Protein AF-A0A5A5RMC3-F1 (afdb_monomer_lite)

Radius of gyration: 16.68 Å; chains: 1; bounding box: 38×26×49 Å

Structure (mmCIF, N/CA/C/O backbone):
data_AF-A0A5A5RMC3-F1
#
_entry.id   AF-A0A5A5RMC3-F1
#
loop_
_atom_site.group_PDB
_atom_site.id
_atom_site.type_symbol
_atom_site.label_atom_id
_atom_site.label_alt_id
_atom_site.label_comp_id
_atom_site.label_asym_id
_atom_site.label_entity_id
_atom_site.label_seq_id
_atom_site.pdbx_PDB_ins_code
_atom_site.Cartn_x
_atom_site.Cartn_y
_atom_site.Cartn_z
_atom_site.occupancy
_atom_site.B_iso_or_equiv
_atom_site.auth_seq_id
_atom_site.auth_comp_id
_atom_site.auth_asym_id
_atom_site.auth_atom_id
_atom_site.pdbx_PDB_model_num
ATOM 1 N N . MET A 1 1 ? 16.436 -11.114 -8.596 1.00 40.22 1 MET A N 1
ATOM 2 C CA . MET A 1 1 ? 15.120 -11.765 -8.419 1.00 40.22 1 MET A CA 1
ATOM 3 C C . MET A 1 1 ? 14.739 -11.747 -6.938 1.00 40.22 1 MET A C 1
ATOM 5 O O . MET A 1 1 ? 14.753 -12.780 -6.293 1.00 40.22 1 MET A O 1
ATOM 9 N N . GLU A 1 2 ? 14.454 -10.566 -6.377 1.00 37.56 2 GLU A N 1
ATOM 10 C CA . GLU A 1 2 ? 14.035 -10.421 -4.960 1.00 37.56 2 GLU A CA 1
ATOM 11 C C . GLU A 1 2 ? 12.859 -9.437 -4.780 1.00 37.56 2 GLU A C 1
ATOM 13 O O . GLU A 1 2 ? 12.153 -9.480 -3.780 1.00 37.56 2 GLU A O 1
ATOM 18 N N . LEU A 1 3 ? 12.573 -8.602 -5.792 1.00 38.91 3 LEU A N 1
ATOM 19 C CA . LEU A 1 3 ? 11.444 -7.657 -5.813 1.00 38.91 3 LEU A CA 1
ATOM 20 C C . LEU A 1 3 ? 10.059 -8.330 -5.867 1.00 38.91 3 LEU A C 1
ATOM 22 O O . LEU A 1 3 ? 9.056 -7.674 -5.600 1.00 38.91 3 LEU A O 1
ATOM 26 N N . VAL A 1 4 ? 9.991 -9.615 -6.226 1.00 43.91 4 VAL A N 1
ATOM 27 C CA . VAL A 1 4 ? 8.726 -10.324 -6.498 1.00 43.91 4 VAL A CA 1
ATOM 28 C C . VAL A 1 4 ? 8.301 -11.232 -5.335 1.00 43.91 4 VAL A C 1
ATOM 30 O O . VAL A 1 4 ? 7.128 -11.566 -5.224 1.00 43.91 4 VAL A O 1
ATOM 33 N N . THR A 1 5 ? 9.208 -11.616 -4.432 1.00 43.72 5 THR A N 1
ATOM 34 C CA . THR A 1 5 ? 9.021 -12.844 -3.634 1.00 43.72 5 THR A CA 1
ATOM 35 C C . THR A 1 5 ? 8.795 -12.666 -2.140 1.00 43.72 5 THR A C 1
ATOM 37 O O . THR A 1 5 ? 8.717 -13.675 -1.450 1.00 43.72 5 THR A O 1
ATOM 40 N N . ARG A 1 6 ? 8.689 -11.450 -1.587 1.00 45.91 6 ARG A N 1
ATOM 41 C CA . ARG A 1 6 ? 8.807 -11.333 -0.121 1.00 45.91 6 ARG A CA 1
ATOM 42 C C . ARG A 1 6 ? 7.765 -10.526 0.633 1.00 45.91 6 ARG A C 1
ATOM 44 O O . ARG A 1 6 ? 8.153 -9.938 1.621 1.00 45.91 6 ARG A O 1
ATOM 51 N N . ILE A 1 7 ? 6.498 -10.517 0.201 1.00 45.00 7 ILE A N 1
ATOM 52 C CA . ILE A 1 7 ? 5.268 -10.181 0.985 1.00 45.00 7 ILE A CA 1
ATOM 53 C C . ILE A 1 7 ? 4.258 -9.366 0.161 1.00 45.00 7 ILE A C 1
ATOM 55 O O . ILE A 1 7 ? 3.060 -9.451 0.395 1.00 45.00 7 ILE A O 1
ATOM 59 N N . ALA A 1 8 ? 4.682 -8.619 -0.863 1.00 44.62 8 ALA A N 1
ATOM 60 C CA . ALA A 1 8 ? 3.742 -7.807 -1.651 1.00 44.62 8 ALA A CA 1
ATOM 61 C C . ALA A 1 8 ? 2.859 -8.620 -2.619 1.00 44.62 8 ALA A C 1
ATOM 63 O O . ALA A 1 8 ? 1.870 -8.094 -3.127 1.00 44.62 8 ALA A O 1
ATOM 64 N N . VAL A 1 9 ? 3.238 -9.872 -2.903 1.00 44.06 9 VAL A N 1
ATOM 65 C CA . VAL A 1 9 ? 2.614 -10.720 -3.931 1.00 44.06 9 VAL A CA 1
ATOM 66 C C . VAL A 1 9 ? 1.947 -11.959 -3.342 1.00 44.06 9 VAL A C 1
ATOM 68 O O . VAL A 1 9 ? 1.101 -12.545 -4.012 1.00 44.06 9 VAL A O 1
ATOM 71 N N . GLU A 1 10 ? 2.229 -12.337 -2.096 1.00 47.31 10 GLU A N 1
ATOM 72 C CA . GLU A 1 10 ? 1.453 -13.396 -1.452 1.00 47.31 10 GLU A CA 1
ATOM 73 C C . GLU A 1 10 ? 0.081 -12.846 -1.053 1.00 47.31 10 GLU A C 1
ATOM 75 O O . GLU A 1 10 ? -0.007 -11.743 -0.505 1.00 47.31 10 GLU A O 1
ATOM 80 N N . PRO A 1 11 ? -1.011 -13.552 -1.392 1.00 47.91 11 PRO A N 1
ATOM 81 C CA . PRO A 1 11 ? -2.303 -13.193 -0.850 1.00 47.91 11 PRO A CA 1
ATOM 82 C C . PRO A 1 11 ? -2.193 -13.313 0.666 1.00 47.91 11 PRO A C 1
ATOM 84 O O . PRO A 1 11 ? -1.669 -14.302 1.171 1.00 47.91 11 PRO A O 1
ATOM 87 N N . LEU A 1 12 ? -2.737 -12.343 1.392 1.00 55.75 12 LEU A N 1
ATOM 88 C CA . LEU A 1 12 ? -3.232 -12.673 2.719 1.00 55.75 12 LEU A CA 1
ATOM 89 C C . LEU A 1 12 ? -4.334 -13.708 2.479 1.00 55.75 12 LEU A C 1
ATOM 91 O O . LEU A 1 12 ? -5.373 -13.367 1.907 1.00 55.75 12 LEU A O 1
ATOM 95 N N . GLU A 1 13 ? -4.079 -14.980 2.777 1.00 47.03 13 GLU A N 1
ATOM 96 C CA . GLU A 1 13 ? -5.106 -16.008 2.653 1.00 47.03 13 GLU A CA 1
ATOM 97 C C . GLU A 1 13 ? -6.256 -15.648 3.611 1.00 47.03 13 GLU A C 1
ATOM 99 O O . GLU A 1 13 ? -6.117 -15.651 4.830 1.00 47.03 13 GLU A O 1
ATOM 104 N N . GLY A 1 14 ? -7.402 -15.236 3.058 1.00 57.38 14 GLY A N 1
ATOM 105 C CA . GLY A 1 14 ? -8.603 -14.916 3.835 1.00 57.38 14 GLY A CA 1
ATOM 106 C C . GLY A 1 14 ? -8.423 -13.801 4.879 1.00 57.38 14 GLY A C 1
ATOM 107 O O . GLY A 1 14 ? -8.062 -12.668 4.549 1.00 57.38 14 GLY A O 1
ATOM 108 N N . GLU A 1 15 ? -8.752 -14.122 6.136 1.00 52.25 15 GLU A N 1
ATOM 109 C CA . GLU A 1 15 ? -8.654 -13.239 7.308 1.00 52.25 15 GLU A CA 1
ATOM 110 C C . GLU A 1 15 ? -7.253 -13.220 7.934 1.00 52.25 15 GLU A C 1
ATOM 112 O O . GLU A 1 15 ? -7.048 -12.534 8.933 1.00 52.25 15 GLU A O 1
ATOM 117 N N . GLU A 1 16 ? -6.271 -13.938 7.393 1.00 57.12 16 GLU A N 1
ATOM 118 C CA . GLU A 1 16 ? -4.946 -14.012 8.005 1.00 57.12 16 GLU A CA 1
ATOM 119 C C . GLU A 1 16 ? -4.146 -12.708 7.808 1.00 57.12 16 GLU A C 1
ATOM 121 O O . GLU A 1 16 ? -4.387 -11.925 6.880 1.00 57.12 16 GLU A O 1
ATOM 126 N N . GLY A 1 17 ? -3.236 -12.437 8.752 1.00 73.69 17 GLY A N 1
ATOM 127 C CA . GLY A 1 17 ? -2.368 -11.251 8.794 1.00 73.69 17 GLY A CA 1
ATOM 128 C C . GLY A 1 17 ? -3.069 -9.926 9.127 1.00 73.69 17 GLY A C 1
ATOM 129 O O . GLY A 1 17 ? -4.286 -9.768 8.966 1.00 73.69 17 GLY A O 1
ATOM 130 N N . LEU A 1 18 ? -2.296 -8.957 9.626 1.00 83.06 18 LEU A N 1
ATOM 131 C CA . LEU A 1 18 ? -2.786 -7.607 9.921 1.00 83.06 18 LEU A CA 1
ATOM 132 C C . LEU A 1 18 ? -2.669 -6.708 8.684 1.00 83.06 18 LEU A C 1
ATOM 134 O O . LEU A 1 18 ? -1.630 -6.655 8.019 1.00 83.06 18 LEU A O 1
ATOM 138 N N . LEU A 1 19 ? -3.698 -5.905 8.417 1.00 86.31 19 LEU A N 1
ATOM 139 C CA . LEU A 1 19 ? -3.685 -4.901 7.346 1.00 86.31 19 LEU A CA 1
ATOM 140 C C . LEU A 1 19 ? -2.544 -3.901 7.536 1.00 86.31 19 LEU A C 1
ATOM 142 O O . LEU A 1 19 ? -1.947 -3.436 6.564 1.00 86.31 19 LEU A O 1
ATOM 146 N N . ARG A 1 20 ? -2.196 -3.606 8.793 1.00 88.88 20 ARG A N 1
ATOM 147 C CA . ARG A 1 20 ? -1.042 -2.779 9.155 1.00 88.88 20 ARG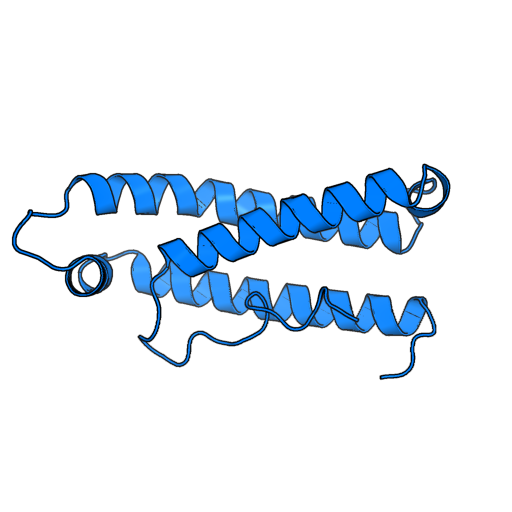 A CA 1
ATOM 148 C C . ARG A 1 20 ? 0.260 -3.319 8.567 1.00 88.88 20 ARG A C 1
ATOM 150 O O . ARG A 1 20 ? 1.046 -2.544 8.024 1.00 88.88 20 ARG A O 1
ATOM 157 N N . GLU A 1 21 ? 0.481 -4.624 8.659 1.00 86.56 21 GLU A N 1
ATOM 158 C CA . GLU A 1 21 ? 1.693 -5.282 8.164 1.00 86.56 21 GLU A CA 1
ATOM 159 C C . GLU A 1 21 ? 1.733 -5.285 6.636 1.00 86.56 21 GLU A C 1
ATOM 161 O O . GLU A 1 21 ? 2.780 -5.000 6.047 1.00 86.56 21 GLU A O 1
ATOM 166 N N . ALA A 1 22 ? 0.585 -5.496 5.988 1.00 85.25 22 ALA A N 1
ATOM 167 C CA . ALA A 1 22 ? 0.468 -5.401 4.536 1.00 85.25 22 ALA A CA 1
ATOM 168 C C . ALA A 1 22 ? 0.769 -3.982 4.025 1.00 85.25 22 ALA A C 1
ATOM 170 O O . ALA A 1 22 ? 1.576 -3.808 3.109 1.00 85.25 22 ALA A O 1
ATOM 171 N N . LEU A 1 23 ? 0.186 -2.949 4.647 1.00 86.19 23 LEU A N 1
ATOM 172 C CA . LEU A 1 23 ? 0.453 -1.552 4.288 1.00 86.19 23 LEU A CA 1
ATOM 173 C C . LEU A 1 23 ? 1.927 -1.178 4.502 1.00 86.19 23 LEU A C 1
ATOM 175 O O . LEU A 1 23 ? 2.530 -0.545 3.636 1.00 86.19 23 LEU A O 1
ATOM 179 N N . ASN A 1 24 ? 2.527 -1.612 5.614 1.00 83.50 24 ASN A N 1
ATOM 180 C CA . ASN A 1 24 ? 3.942 -1.366 5.896 1.00 83.50 24 ASN A CA 1
ATOM 181 C C . ASN A 1 24 ? 4.855 -2.058 4.878 1.00 83.50 24 ASN A C 1
ATOM 183 O O . ASN A 1 24 ? 5.808 -1.450 4.398 1.00 83.50 24 ASN A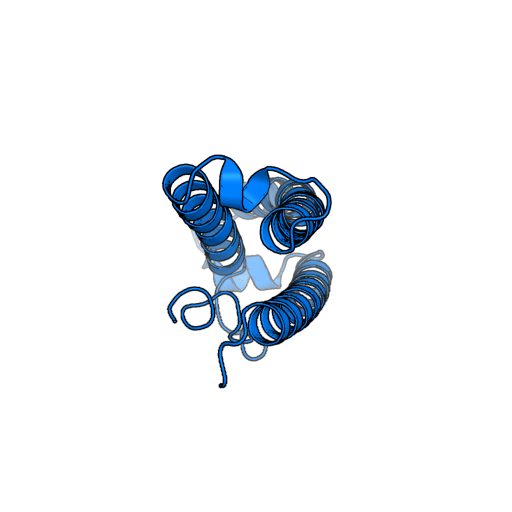 O 1
ATOM 187 N N . SER A 1 25 ? 4.545 -3.296 4.498 1.00 81.69 25 SER A N 1
ATOM 188 C CA . SER A 1 25 ? 5.311 -4.042 3.495 1.00 81.69 25 SER A CA 1
ATOM 189 C C . SER A 1 25 ? 5.255 -3.372 2.122 1.00 81.69 25 SER A C 1
ATOM 191 O O . SER A 1 25 ? 6.281 -3.219 1.458 1.00 81.69 25 SER A O 1
ATOM 193 N N . LEU A 1 26 ? 4.078 -2.879 1.723 1.00 80.62 26 LEU A N 1
ATOM 194 C CA . LEU A 1 26 ? 3.910 -2.085 0.506 1.00 80.62 26 LEU A CA 1
ATOM 195 C C . LEU A 1 26 ? 4.689 -0.762 0.551 1.00 80.62 26 LEU A C 1
ATOM 197 O O . LEU A 1 26 ? 5.278 -0.352 -0.452 1.00 80.62 26 LEU A O 1
ATOM 201 N N . TYR A 1 27 ? 4.709 -0.087 1.702 1.00 81.12 27 TYR A N 1
ATOM 202 C CA . TYR A 1 27 ? 5.490 1.134 1.885 1.00 81.12 27 TYR A CA 1
ATOM 203 C C . TYR A 1 27 ? 7.001 0.867 1.790 1.00 81.12 27 TYR A C 1
ATOM 205 O O . TYR A 1 27 ? 7.708 1.593 1.089 1.00 81.12 27 TYR A O 1
ATOM 213 N N . SER A 1 28 ? 7.492 -0.202 2.421 1.00 78.94 28 SER A N 1
ATOM 214 C CA . SER A 1 28 ? 8.895 -0.627 2.331 1.00 78.94 28 SER A CA 1
ATOM 215 C C . SER A 1 28 ? 9.293 -0.968 0.896 1.00 78.94 28 SER A C 1
ATOM 217 O O . SER A 1 28 ? 10.318 -0.482 0.421 1.00 78.94 28 SER A O 1
ATOM 219 N N . LEU A 1 29 ? 8.445 -1.698 0.159 1.00 74.44 29 LEU A N 1
ATOM 220 C CA . LEU A 1 29 ? 8.667 -2.002 -1.259 1.00 74.44 29 LEU A CA 1
ATOM 221 C C . LEU A 1 29 ? 8.849 -0.728 -2.095 1.00 74.44 29 LEU A C 1
ATOM 223 O O . LEU A 1 29 ? 9.716 -0.679 -2.970 1.00 74.44 29 LEU A O 1
ATOM 227 N N . LEU A 1 30 ? 8.061 0.320 -1.826 1.00 71.81 30 LEU A N 1
ATOM 228 C CA . LEU A 1 30 ? 8.203 1.612 -2.498 1.00 71.81 30 LEU A CA 1
ATOM 229 C C . LEU A 1 30 ? 9.572 2.248 -2.216 1.00 71.81 30 LEU A C 1
ATOM 231 O O . LEU A 1 30 ? 10.181 2.805 -3.132 1.00 71.81 30 LEU A O 1
ATOM 235 N N . GLY A 1 31 ? 10.037 2.173 -0.966 1.00 71.12 31 GLY A N 1
ATOM 236 C CA . GLY A 1 31 ? 11.356 2.647 -0.545 1.00 71.12 31 GLY A CA 1
ATOM 237 C C . GLY A 1 31 ? 12.478 1.928 -1.289 1.00 71.12 31 GLY A C 1
ATOM 238 O O . GLY A 1 31 ? 13.224 2.569 -2.027 1.00 71.12 31 GLY A O 1
ATOM 239 N N . THR A 1 32 ? 12.510 0.598 -1.198 1.00 69.94 32 THR A N 1
ATOM 240 C CA . THR A 1 32 ? 13.522 -0.242 -1.854 1.00 69.94 32 THR A CA 1
ATOM 241 C C . THR A 1 32 ? 13.522 -0.057 -3.368 1.00 69.94 32 THR A C 1
ATOM 243 O O . THR A 1 32 ? 14.574 0.102 -3.980 1.00 69.94 32 THR A O 1
ATOM 246 N N . THR A 1 33 ? 12.341 0.007 -3.992 1.00 68.62 33 THR A N 1
ATOM 247 C CA . THR A 1 33 ? 12.236 0.247 -5.437 1.00 68.62 33 THR A CA 1
ATOM 248 C C . THR A 1 33 ? 12.871 1.590 -5.803 1.00 68.62 33 THR A C 1
ATOM 250 O O . THR A 1 33 ? 13.654 1.658 -6.743 1.00 68.62 33 THR A O 1
ATOM 253 N N . ARG A 1 34 ? 12.595 2.665 -5.050 1.00 70.00 34 ARG A N 1
ATOM 254 C CA . ARG A 1 34 ? 13.193 3.991 -5.294 1.00 70.00 34 ARG A CA 1
ATOM 255 C C . ARG A 1 34 ? 14.706 4.010 -5.123 1.00 70.00 34 ARG A C 1
ATOM 257 O O . ARG A 1 34 ? 15.368 4.700 -5.894 1.00 70.00 34 ARG A O 1
ATOM 264 N N . GLU A 1 35 ? 15.233 3.299 -4.133 1.00 67.94 35 GLU A N 1
ATOM 265 C CA . GLU A 1 35 ? 16.676 3.192 -3.901 1.00 67.94 35 GLU A CA 1
ATOM 266 C C . GLU A 1 35 ? 17.369 2.497 -5.071 1.00 67.94 35 GLU A C 1
ATOM 268 O O . GLU A 1 35 ? 18.261 3.095 -5.668 1.00 67.94 35 GLU A O 1
ATOM 273 N N . ILE A 1 36 ? 16.865 1.334 -5.497 1.00 64.00 36 ILE A N 1
ATOM 274 C CA . ILE A 1 36 ? 17.390 0.595 -6.659 1.00 64.00 36 ILE A CA 1
ATOM 275 C C . ILE A 1 36 ? 17.431 1.487 -7.905 1.00 64.00 36 ILE A C 1
ATOM 277 O O . ILE A 1 36 ? 18.403 1.495 -8.653 1.00 64.00 36 ILE A O 1
ATOM 281 N N . LEU A 1 37 ? 16.388 2.282 -8.132 1.00 63.12 37 LEU A N 1
ATOM 282 C CA . LEU A 1 37 ? 16.303 3.168 -9.297 1.00 63.12 37 LEU A CA 1
ATOM 283 C C . LEU A 1 37 ? 17.253 4.353 -9.223 1.00 63.12 37 LEU A C 1
ATOM 285 O O . LEU A 1 37 ? 17.755 4.810 -10.246 1.00 63.12 37 LEU A O 1
ATOM 289 N N . LYS A 1 38 ? 17.475 4.869 -8.015 1.00 63.12 38 LYS A N 1
ATOM 290 C CA . LYS A 1 38 ? 18.456 5.920 -7.772 1.00 63.12 38 LYS A CA 1
ATOM 291 C C . LYS A 1 38 ? 19.872 5.394 -8.020 1.00 63.12 38 LYS A C 1
ATOM 293 O O . LYS A 1 38 ? 20.677 6.113 -8.604 1.00 63.12 38 LYS A O 1
ATOM 298 N N . GLU A 1 39 ? 20.156 4.162 -7.604 1.00 63.19 39 GLU A N 1
ATOM 299 C CA . GLU A 1 39 ? 21.448 3.490 -7.795 1.00 63.19 39 GLU A CA 1
ATOM 300 C C . GLU A 1 39 ? 21.706 3.089 -9.249 1.00 63.19 39 GLU A C 1
ATOM 302 O O . GLU A 1 39 ? 22.830 3.218 -9.727 1.00 63.19 39 GLU A O 1
ATOM 307 N N . ALA A 1 40 ? 20.667 2.680 -9.979 1.00 60.81 40 ALA A N 1
ATOM 308 C CA . ALA A 1 40 ? 20.759 2.304 -11.388 1.00 60.81 40 ALA A CA 1
ATOM 309 C C . ALA A 1 40 ? 21.119 3.480 -12.324 1.00 60.81 40 ALA A C 1
ATOM 311 O O . ALA A 1 40 ? 21.438 3.272 -13.494 1.00 60.81 40 ALA A O 1
ATOM 312 N N . GLY A 1 41 ? 21.111 4.713 -11.810 1.00 55.31 41 GLY A N 1
ATOM 313 C CA . GLY A 1 41 ? 21.542 5.905 -12.527 1.00 55.31 41 GLY A CA 1
ATOM 314 C C . GLY A 1 41 ? 20.458 6.510 -13.427 1.00 55.31 41 GLY A C 1
ATOM 315 O O . GLY A 1 41 ? 19.425 5.891 -13.701 1.00 55.31 41 GLY A O 1
ATOM 316 N N . PRO A 1 42 ? 20.671 7.755 -13.894 1.00 56.81 42 PRO A N 1
ATOM 317 C CA . PRO A 1 42 ? 19.686 8.487 -14.679 1.00 56.81 42 PRO A CA 1
ATOM 318 C C . PRO A 1 42 ? 19.293 7.745 -15.955 1.00 56.81 42 PRO A C 1
ATOM 320 O O . PRO A 1 42 ? 18.144 7.871 -16.338 1.00 56.81 42 PRO A O 1
ATOM 323 N N . ASP A 1 43 ? 20.163 6.925 -16.553 1.00 55.75 43 ASP A N 1
ATOM 324 C CA . ASP A 1 43 ? 19.902 6.220 -17.818 1.00 55.75 43 ASP A CA 1
ATOM 325 C C . ASP A 1 43 ? 18.812 5.140 -17.735 1.00 55.75 43 ASP A C 1
ATOM 327 O O . ASP A 1 43 ? 18.066 4.939 -18.694 1.00 55.75 43 ASP A O 1
ATOM 331 N N . VAL A 1 44 ? 18.607 4.520 -16.567 1.00 54.72 44 VAL A N 1
ATOM 332 C CA . VAL A 1 44 ? 17.516 3.546 -16.358 1.00 54.72 44 VAL A CA 1
ATOM 333 C C . VAL A 1 44 ? 16.139 4.235 -16.309 1.00 54.72 44 VAL A C 1
ATOM 335 O O . VAL A 1 44 ? 15.114 3.639 -16.660 1.00 54.72 44 VAL A O 1
ATOM 338 N N . GLY A 1 45 ? 16.111 5.536 -15.990 1.00 49.09 45 GLY A N 1
ATOM 339 C CA . GLY A 1 45 ? 14.929 6.406 -16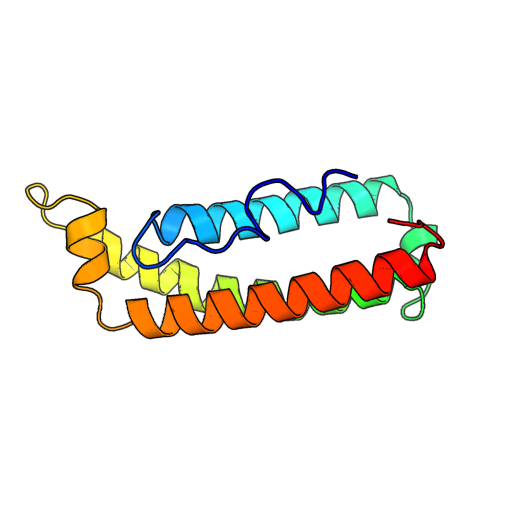.018 1.00 49.09 45 GLY A CA 1
ATOM 340 C C . GLY A 1 45 ? 14.982 7.555 -17.037 1.00 49.09 45 GLY A C 1
ATOM 341 O O . GLY A 1 45 ? 14.085 8.399 -17.020 1.00 49.09 45 GLY A O 1
ATOM 342 N N . ALA A 1 46 ? 16.003 7.622 -17.905 1.00 46.69 46 ALA A N 1
ATOM 343 C CA . ALA A 1 46 ? 16.366 8.844 -18.651 1.00 46.69 46 ALA A CA 1
ATOM 344 C C . ALA A 1 46 ? 15.325 9.242 -19.692 1.00 46.69 46 ALA A C 1
ATOM 346 O O . ALA A 1 46 ? 15.286 10.375 -20.168 1.00 46.69 46 ALA A O 1
ATOM 347 N N . SER A 1 47 ? 14.439 8.313 -20.021 1.00 49.78 47 SER A N 1
ATOM 348 C CA . SER A 1 47 ? 13.303 8.548 -20.878 1.00 49.78 47 SER A CA 1
ATOM 349 C C . SER A 1 47 ? 12.030 8.269 -20.091 1.00 49.78 47 SER A C 1
ATOM 351 O O . SER A 1 47 ? 11.882 7.213 -19.483 1.00 49.78 47 SER A O 1
ATOM 353 N N . ARG A 1 48 ? 11.043 9.172 -20.169 1.00 47.28 48 ARG A N 1
ATOM 354 C CA . ARG A 1 48 ? 9.660 8.879 -19.732 1.00 47.28 48 ARG A CA 1
ATOM 355 C C . ARG A 1 48 ? 9.046 7.699 -20.502 1.00 47.28 48 ARG A C 1
ATOM 357 O O . ARG A 1 48 ? 8.002 7.207 -20.089 1.00 47.28 48 ARG A O 1
ATOM 364 N N . ASN A 1 49 ? 9.706 7.267 -21.580 1.00 48.00 49 ASN A N 1
ATOM 365 C CA . ASN A 1 49 ? 9.385 6.094 -22.381 1.00 48.00 49 ASN A CA 1
ATOM 366 C C . ASN A 1 49 ? 10.317 4.902 -22.085 1.00 48.00 49 ASN A C 1
ATOM 368 O O . ASN A 1 49 ? 10.203 3.881 -22.758 1.00 48.00 49 ASN A O 1
ATOM 372 N N . SER A 1 50 ? 11.250 5.008 -21.126 1.00 60.84 50 SER A N 1
ATOM 373 C CA . SER A 1 50 ? 11.982 3.836 -20.649 1.00 60.84 50 SER A CA 1
ATOM 374 C C . SER A 1 50 ? 11.036 2.967 -19.832 1.00 60.84 50 SER A C 1
ATOM 376 O O . SER A 1 50 ? 10.156 3.435 -19.106 1.00 60.84 50 SER A O 1
ATOM 378 N N . VAL A 1 51 ? 11.233 1.669 -19.966 1.00 57.62 51 VAL A N 1
ATOM 379 C CA . VAL A 1 51 ? 10.421 0.628 -19.340 1.00 57.62 51 VAL A CA 1
ATOM 380 C C . VAL A 1 51 ? 10.482 0.750 -17.813 1.00 57.62 51 VAL A C 1
ATOM 382 O O . VAL A 1 51 ? 9.452 0.690 -17.142 1.00 57.62 51 VAL A O 1
ATOM 385 N N . GLY A 1 52 ? 11.667 1.087 -17.287 1.00 60.34 52 GLY A N 1
ATOM 386 C CA . GLY A 1 52 ? 11.859 1.504 -15.900 1.00 60.34 52 GLY A CA 1
ATOM 387 C C . GLY A 1 52 ? 11.031 2.745 -15.554 1.00 60.34 52 GLY A C 1
ATOM 388 O O . GLY A 1 52 ? 10.192 2.688 -14.663 1.00 60.34 52 GLY A O 1
ATOM 389 N N . GLY A 1 53 ? 11.176 3.850 -16.291 1.00 61.06 53 GLY A N 1
ATOM 390 C CA . GLY A 1 53 ? 10.459 5.110 -16.047 1.00 61.06 53 GLY A CA 1
ATOM 391 C C . GLY A 1 53 ? 8.930 4.980 -16.019 1.00 61.06 53 GLY A C 1
ATOM 392 O O . GLY A 1 53 ? 8.271 5.564 -15.150 1.00 61.06 53 GLY A O 1
ATOM 393 N N . ILE A 1 54 ? 8.357 4.182 -16.925 1.00 62.69 54 ILE A N 1
ATOM 394 C CA . ILE A 1 54 ? 6.910 3.930 -16.998 1.00 62.69 54 ILE A CA 1
ATOM 395 C C . ILE A 1 54 ? 6.448 3.096 -15.804 1.00 62.69 54 ILE A C 1
ATOM 397 O O . ILE A 1 54 ? 5.494 3.488 -15.124 1.00 62.69 54 ILE A O 1
ATOM 401 N N . ALA A 1 55 ? 7.134 1.992 -15.497 1.00 64.38 55 ALA A N 1
ATOM 402 C CA . ALA A 1 55 ? 6.767 1.158 -14.359 1.00 64.38 55 ALA A CA 1
ATOM 403 C C . ALA A 1 55 ? 6.840 1.933 -13.042 1.00 64.38 55 ALA A C 1
ATOM 405 O O . ALA A 1 55 ? 5.925 1.871 -12.228 1.00 64.38 55 ALA A O 1
ATOM 406 N N . ILE A 1 56 ? 7.853 2.776 -12.874 1.00 64.31 56 ILE A N 1
ATOM 407 C CA . ILE A 1 56 ? 8.007 3.650 -11.708 1.00 64.31 56 ILE A CA 1
ATOM 408 C C . ILE A 1 56 ? 6.860 4.641 -11.600 1.00 64.31 56 ILE A C 1
ATOM 410 O O . ILE A 1 56 ? 6.343 4.863 -10.504 1.00 64.31 56 ILE A O 1
ATOM 414 N N . ALA A 1 57 ? 6.467 5.269 -12.708 1.00 65.44 57 ALA A N 1
ATOM 415 C CA . ALA A 1 57 ? 5.378 6.235 -12.715 1.00 65.44 57 ALA A CA 1
ATOM 416 C C . ALA A 1 57 ? 4.040 5.574 -12.357 1.00 65.44 57 ALA A C 1
ATOM 418 O O . ALA A 1 57 ? 3.241 6.167 -11.628 1.00 65.44 57 ALA A O 1
ATOM 419 N N . VAL A 1 58 ? 3.813 4.347 -12.827 1.00 66.12 58 VAL A N 1
ATOM 420 C CA . VAL A 1 58 ? 2.612 3.556 -12.538 1.00 66.12 58 VAL A CA 1
ATOM 421 C C . VAL A 1 58 ? 2.595 3.101 -11.078 1.00 66.12 58 VAL A C 1
ATOM 423 O O . VAL A 1 58 ? 1.626 3.394 -10.372 1.00 66.12 58 VAL A O 1
ATOM 426 N N . LEU A 1 59 ? 3.691 2.504 -10.597 1.00 69.56 59 LEU A N 1
ATOM 427 C CA . LEU A 1 59 ? 3.870 2.089 -9.203 1.00 69.56 59 LEU A CA 1
ATOM 428 C C . LEU A 1 59 ? 3.693 3.277 -8.256 1.00 69.56 59 LEU A C 1
ATOM 430 O O . LEU A 1 59 ? 2.854 3.241 -7.362 1.00 69.56 59 LEU A O 1
ATOM 434 N N . ASN A 1 60 ? 4.397 4.388 -8.495 1.00 68.75 60 ASN A N 1
ATOM 435 C CA . ASN A 1 60 ? 4.311 5.564 -7.630 1.00 68.75 60 ASN A CA 1
ATOM 436 C C . ASN A 1 60 ? 2.934 6.227 -7.658 1.00 68.75 60 ASN A C 1
ATOM 438 O O . ASN A 1 60 ? 2.554 6.831 -6.663 1.00 68.75 60 ASN A O 1
ATOM 442 N N . ARG A 1 61 ? 2.186 6.184 -8.764 1.00 71.31 61 ARG A N 1
ATOM 443 C CA . ARG A 1 61 ? 0.862 6.823 -8.821 1.00 71.31 61 ARG A CA 1
ATOM 444 C C . ARG A 1 61 ? -0.222 5.942 -8.215 1.00 71.31 61 ARG A C 1
ATOM 446 O O . ARG A 1 61 ? -1.038 6.457 -7.456 1.00 71.31 61 ARG A O 1
ATOM 453 N N . GLY A 1 62 ? -0.241 4.650 -8.539 1.00 78.50 62 GLY A N 1
ATOM 454 C CA . GLY A 1 62 ? -1.212 3.698 -7.998 1.00 78.50 62 GLY A CA 1
ATOM 455 C C . GLY A 1 62 ? -0.997 3.464 -6.506 1.00 78.50 62 GLY A C 1
ATOM 456 O O . GLY A 1 62 ? -1.879 3.754 -5.699 1.00 78.50 62 GLY A O 1
ATOM 457 N N . LEU A 1 63 ? 0.218 3.052 -6.138 1.00 80.31 63 LEU A N 1
ATOM 458 C CA . LEU A 1 63 ? 0.560 2.679 -4.769 1.00 80.31 63 LEU A CA 1
ATOM 459 C C . LEU A 1 63 ? 0.490 3.871 -3.812 1.00 80.31 63 LEU A C 1
ATOM 461 O O . LEU A 1 63 ? -0.052 3.751 -2.719 1.00 80.31 63 LEU A O 1
ATOM 465 N N . ARG A 1 64 ? 0.955 5.060 -4.225 1.00 83.94 64 ARG A N 1
ATOM 466 C CA . ARG A 1 64 ? 0.884 6.256 -3.365 1.00 83.94 64 ARG A CA 1
ATOM 467 C C . ARG A 1 64 ? -0.551 6.683 -3.086 1.00 83.94 64 ARG A C 1
ATOM 469 O O . ARG A 1 64 ? -0.831 7.084 -1.964 1.00 83.94 64 ARG A O 1
ATOM 476 N N . ARG A 1 65 ? -1.450 6.617 -4.076 1.00 87.75 65 ARG A N 1
ATOM 477 C CA . ARG A 1 65 ? -2.874 6.929 -3.855 1.00 87.75 65 ARG A CA 1
ATOM 478 C C . ARG A 1 65 ? -3.507 5.938 -2.887 1.00 87.75 65 ARG A C 1
ATOM 480 O O . ARG A 1 65 ? -4.216 6.363 -1.982 1.00 87.75 65 ARG A O 1
ATOM 487 N N . PHE A 1 66 ? -3.205 4.653 -3.055 1.00 90.62 66 PHE A N 1
ATOM 488 C CA . PHE A 1 66 ? -3.674 3.601 -2.161 1.00 90.62 66 PHE A CA 1
ATOM 489 C C . PHE A 1 66 ? -3.188 3.824 -0.720 1.00 90.62 66 PHE A C 1
ATOM 491 O O . PHE A 1 66 ? -3.998 3.946 0.196 1.00 90.62 66 PHE A O 1
ATOM 498 N N . LEU A 1 67 ? -1.877 3.993 -0.522 1.00 89.50 67 LEU A N 1
ATOM 499 C CA . LEU A 1 67 ? -1.283 4.228 0.797 1.00 89.50 67 LEU A CA 1
ATOM 500 C C . LEU A 1 67 ? -1.800 5.524 1.442 1.00 89.50 67 LEU A C 1
ATOM 502 O O . LEU A 1 67 ? -2.122 5.526 2.626 1.00 89.50 67 LEU A O 1
ATOM 506 N N . ALA A 1 68 ? -1.943 6.607 0.671 1.00 90.88 68 ALA A N 1
ATOM 507 C CA . ALA A 1 68 ? -2.469 7.879 1.171 1.00 90.88 68 ALA A CA 1
ATOM 508 C C . ALA A 1 68 ? -3.944 7.796 1.595 1.00 90.88 68 ALA A C 1
ATOM 510 O O . ALA A 1 68 ? -4.346 8.501 2.518 1.00 90.88 68 ALA A O 1
ATOM 511 N N . LYS A 1 69 ? -4.744 6.937 0.946 1.00 94.12 69 LYS A N 1
ATOM 512 C CA . LYS A 1 69 ? -6.128 6.658 1.352 1.00 94.12 69 LYS A CA 1
ATOM 513 C C . LYS A 1 69 ? -6.156 5.850 2.648 1.00 94.12 69 LYS A C 1
ATOM 515 O O . LYS A 1 69 ? -6.886 6.206 3.566 1.00 94.12 69 LYS A O 1
ATOM 520 N N . TRP A 1 70 ? -5.385 4.768 2.721 1.00 95.25 70 TRP A N 1
ATOM 521 C CA . TRP A 1 70 ? -5.614 3.727 3.723 1.00 95.25 70 TRP A CA 1
ATOM 522 C C . TRP A 1 70 ? -4.781 3.852 4.999 1.00 95.25 70 TRP A C 1
ATOM 524 O O . TRP A 1 70 ? -5.302 3.542 6.070 1.00 95.25 70 TRP A O 1
ATOM 534 N N . HIS A 1 71 ? -3.547 4.374 4.943 1.00 92.06 71 HIS A N 1
ATOM 535 C CA . HIS A 1 71 ? -2.729 4.548 6.155 1.00 92.06 71 HIS A CA 1
ATOM 536 C C . HIS A 1 71 ? -3.408 5.415 7.222 1.00 92.06 71 HIS A C 1
ATOM 538 O O . HIS A 1 71 ? -3.495 4.956 8.365 1.00 92.06 71 HIS A O 1
ATOM 544 N N . PRO A 1 72 ? -3.906 6.626 6.894 1.00 94.50 72 PRO A N 1
ATOM 545 C CA . PRO A 1 72 ? -4.518 7.491 7.897 1.00 94.50 72 PRO A CA 1
ATOM 546 C C . PRO A 1 72 ? -5.806 6.894 8.465 1.00 94.50 72 PRO A C 1
ATOM 548 O O . PRO A 1 72 ? -6.047 6.992 9.663 1.00 94.50 72 PRO A O 1
ATOM 551 N N . ARG A 1 73 ? -6.620 6.238 7.626 1.00 95.44 73 ARG A N 1
ATOM 552 C CA . ARG A 1 73 ? -7.892 5.630 8.050 1.00 95.44 73 ARG A CA 1
ATOM 553 C C . ARG A 1 73 ? -7.656 4.482 9.029 1.00 95.44 73 ARG A C 1
ATOM 555 O O . ARG A 1 73 ? -8.231 4.495 10.114 1.00 95.44 73 ARG A O 1
ATOM 562 N N . LEU A 1 74 ? -6.728 3.575 8.704 1.00 93.69 74 LEU A N 1
ATOM 563 C CA . LEU A 1 74 ? -6.354 2.485 9.606 1.00 93.69 74 LEU A CA 1
ATOM 564 C C . LEU A 1 74 ? -5.747 3.023 10.911 1.00 93.69 74 LEU A C 1
ATOM 566 O O . LEU A 1 74 ? -6.072 2.535 11.984 1.00 93.69 74 LEU A O 1
ATOM 570 N N . GLN A 1 75 ? -4.911 4.065 10.845 1.00 93.69 75 GLN A N 1
ATOM 571 C CA . GLN A 1 75 ? -4.327 4.683 12.042 1.00 93.69 75 GLN A CA 1
ATOM 572 C C . GLN A 1 75 ? -5.390 5.303 12.965 1.00 93.69 75 GLN A C 1
ATOM 574 O O . GLN A 1 75 ? -5.313 5.143 14.180 1.00 93.69 75 GLN A O 1
ATOM 579 N N . VAL A 1 76 ? -6.383 6.002 12.404 1.00 95.19 76 VAL A N 1
ATOM 580 C CA . VAL A 1 76 ? -7.492 6.587 13.178 1.00 95.19 76 VAL A CA 1
ATOM 581 C C . VAL A 1 76 ? -8.351 5.507 13.827 1.00 95.19 76 VAL A C 1
ATOM 583 O O . VAL A 1 76 ? -8.822 5.709 14.947 1.00 95.19 76 VAL A O 1
ATOM 586 N N . TRP A 1 77 ? -8.565 4.383 13.139 1.00 94.31 77 TRP A N 1
ATOM 587 C CA . TRP A 1 77 ? -9.247 3.232 13.716 1.00 94.31 77 TRP A CA 1
ATOM 588 C C . TRP A 1 77 ? -8.431 2.653 14.873 1.00 94.31 77 TRP A C 1
ATOM 590 O O . TRP A 1 77 ? -8.885 2.708 16.009 1.00 94.31 77 TRP A O 1
ATOM 600 N N . GLU A 1 78 ? -7.194 2.217 14.628 1.00 93.00 78 GLU A N 1
ATOM 601 C CA . GLU A 1 78 ? -6.316 1.604 15.637 1.00 93.00 78 GLU A CA 1
ATOM 602 C C . GLU A 1 78 ? -6.125 2.458 16.899 1.00 93.00 78 GLU A C 1
ATOM 604 O O . GLU A 1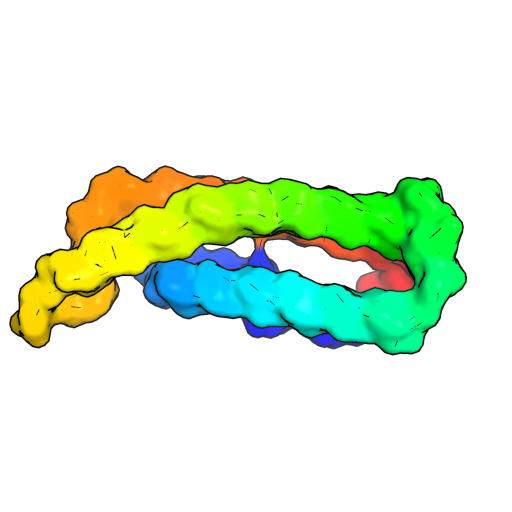 78 ? -6.033 1.913 17.997 1.00 93.00 78 GLU A O 1
ATOM 609 N N . ALA A 1 79 ? -6.103 3.789 16.770 1.00 94.06 79 ALA A N 1
ATOM 610 C CA . ALA A 1 79 ? -5.978 4.706 17.904 1.00 94.06 79 ALA A CA 1
ATOM 611 C C . ALA A 1 79 ? -7.161 4.644 18.890 1.00 94.06 79 ALA A C 1
ATOM 613 O O . ALA A 1 79 ? -7.033 5.088 20.029 1.00 94.06 79 ALA A O 1
ATOM 614 N N . LYS A 1 80 ? -8.311 4.109 18.465 1.00 94.38 80 LYS A N 1
ATOM 615 C CA . LYS A 1 80 ? -9.516 3.932 19.287 1.00 94.38 80 LYS A CA 1
ATOM 616 C C . LYS A 1 80 ? -9.608 2.540 19.918 1.00 94.38 80 LYS A C 1
ATOM 618 O O . LYS A 1 80 ? -10.584 2.265 20.615 1.00 94.38 80 LYS A O 1
ATOM 623 N N . ARG A 1 81 ? -8.623 1.668 19.675 1.00 95.06 81 ARG A N 1
ATOM 624 C CA . ARG A 1 81 ? -8.614 0.292 20.176 1.00 95.06 81 ARG A CA 1
ATOM 625 C C . ARG A 1 81 ? -8.586 0.264 21.713 1.00 95.06 81 ARG A C 1
ATOM 627 O O . ARG A 1 81 ? -7.651 0.815 22.300 1.00 95.06 81 ARG A O 1
ATOM 634 N N . PRO A 1 82 ? -9.551 -0.404 22.368 1.00 93.88 82 PRO A N 1
ATOM 635 C CA . PRO A 1 82 ? -9.491 -0.680 23.800 1.00 93.88 82 PRO A CA 1
ATOM 636 C C . PRO A 1 82 ? -8.286 -1.560 24.164 1.00 93.88 82 PRO A C 1
ATOM 638 O O . PRO A 1 82 ? -7.847 -2.389 23.368 1.00 93.88 82 PRO A O 1
ATOM 641 N N . ALA A 1 83 ? -7.737 -1.393 25.369 1.00 91.31 83 ALA A N 1
ATOM 642 C CA . ALA A 1 83 ? -6.532 -2.117 25.794 1.00 91.31 83 ALA A CA 1
ATOM 643 C C . ALA A 1 83 ? -6.748 -3.637 25.950 1.00 91.31 83 ALA A C 1
ATOM 645 O O . ALA A 1 83 ? -5.789 -4.402 25.880 1.00 91.31 83 ALA A O 1
ATOM 646 N N . ASP A 1 84 ? -7.994 -4.055 26.157 1.00 93.75 84 ASP A N 1
ATOM 647 C CA . ASP A 1 84 ? -8.445 -5.430 26.372 1.00 93.75 84 ASP A CA 1
ATOM 648 C C . ASP A 1 84 ? -8.768 -6.193 25.078 1.00 93.75 84 ASP A C 1
ATOM 650 O O . ASP A 1 84 ? -8.966 -7.403 25.127 1.00 93.75 84 ASP A O 1
ATOM 654 N N . VAL A 1 85 ? -8.775 -5.523 23.920 1.00 91.56 85 VAL A N 1
ATOM 655 C CA . VAL A 1 85 ? -9.070 -6.145 22.620 1.00 91.56 85 VAL A CA 1
ATOM 656 C C . VAL A 1 85 ? -7.783 -6.298 21.814 1.00 91.56 85 VAL A C 1
ATOM 658 O O . VAL A 1 85 ? -7.009 -5.342 21.668 1.00 91.56 85 VAL A O 1
ATOM 661 N N . SER A 1 86 ? -7.528 -7.482 21.247 1.00 90.50 86 SER A N 1
ATOM 662 C CA . SER A 1 86 ? -6.346 -7.669 20.400 1.00 90.50 86 SER A CA 1
ATOM 663 C C . SER A 1 86 ? -6.423 -6.813 19.122 1.00 90.50 86 SER A C 1
ATOM 665 O O . SER A 1 86 ? -7.512 -6.451 18.668 1.00 90.50 86 SER A O 1
ATOM 667 N N . PRO A 1 87 ? -5.281 -6.467 18.495 1.00 87.56 87 PRO A N 1
ATOM 668 C CA . PRO A 1 87 ? -5.285 -5.722 17.235 1.00 87.56 87 PRO A CA 1
ATOM 669 C C . PRO A 1 87 ? -6.111 -6.402 16.142 1.00 87.56 87 PRO A C 1
ATOM 671 O O . PRO A 1 87 ? -6.785 -5.718 15.379 1.00 87.56 87 PRO A O 1
ATOM 674 N N . LYS A 1 88 ? -6.092 -7.740 16.097 1.00 86.38 88 LYS A N 1
ATOM 675 C CA . LYS A 1 88 ? -6.782 -8.510 15.065 1.00 86.38 88 LYS A CA 1
ATOM 676 C C . LYS A 1 88 ? -8.298 -8.496 15.241 1.00 86.38 88 LYS A C 1
ATOM 678 O O . LYS A 1 88 ? -9.017 -8.197 14.293 1.00 86.38 88 LYS A O 1
ATOM 683 N N . GLU A 1 89 ? -8.769 -8.752 16.459 1.00 88.69 89 GLU A N 1
ATOM 684 C CA . GLU A 1 89 ? -10.200 -8.705 16.786 1.00 88.69 89 GLU A CA 1
ATOM 685 C C . GLU A 1 89 ? -10.778 -7.305 16.575 1.00 88.69 89 GLU A C 1
ATOM 687 O O . GLU A 1 89 ? -11.923 -7.148 16.153 1.00 88.69 89 GLU A O 1
ATOM 692 N N . TYR A 1 90 ? -9.984 -6.271 16.857 1.00 92.44 90 TYR A N 1
ATOM 693 C CA . TYR A 1 90 ? -10.396 -4.894 16.636 1.00 92.44 90 TYR A CA 1
ATOM 694 C C . TYR A 1 90 ? -10.397 -4.514 15.148 1.00 92.44 90 TYR A C 1
ATOM 696 O O . TYR A 1 90 ? -11.267 -3.771 14.701 1.00 92.44 90 TYR A O 1
ATOM 704 N N . GLU A 1 91 ? -9.455 -5.030 14.356 1.00 88.25 91 GLU A N 1
ATOM 705 C CA . GLU A 1 91 ? -9.428 -4.861 12.898 1.00 88.25 91 GLU A CA 1
ATOM 706 C C . GLU A 1 91 ? -10.669 -5.472 12.230 1.00 88.25 91 GLU A C 1
ATOM 708 O O . GLU A 1 91 ? -11.276 -4.817 11.389 1.00 88.25 91 GLU A O 1
ATOM 713 N N . GLN A 1 92 ? -11.105 -6.665 12.652 1.00 88.00 92 GLN A N 1
ATOM 714 C CA . GLN A 1 92 ? -12.310 -7.327 12.120 1.00 88.00 92 GLN A CA 1
ATOM 715 C C . GLN A 1 92 ? -13.610 -6.551 12.391 1.00 88.00 92 GLN A C 1
ATOM 717 O O . GLN A 1 92 ? -14.607 -6.736 11.699 1.00 88.00 92 GLN A O 1
ATOM 722 N N . GLN A 1 93 ? -13.613 -5.663 13.387 1.00 91.56 93 GLN A N 1
ATOM 723 C CA . GLN A 1 93 ? -14.755 -4.794 13.690 1.00 91.56 93 GLN A CA 1
ATOM 724 C C . GLN A 1 93 ? -14.786 -3.526 12.826 1.00 91.56 93 GLN A C 1
ATOM 726 O O . GLN A 1 93 ? -15.742 -2.747 12.897 1.00 91.56 93 GLN A O 1
ATOM 731 N N . TRP A 1 94 ? -13.751 -3.282 12.020 1.00 94.25 94 TRP A N 1
ATOM 732 C CA . TRP A 1 94 ? -13.668 -2.091 11.193 1.00 94.25 94 TRP A CA 1
ATOM 733 C C . TRP A 1 94 ? -14.534 -2.229 9.942 1.00 94.25 94 TRP A C 1
ATOM 735 O O . TRP A 1 94 ? -14.300 -3.071 9.083 1.00 94.25 94 TRP A O 1
ATOM 745 N N . THR A 1 95 ? -15.502 -1.331 9.776 1.00 94.19 95 THR A N 1
ATOM 746 C CA . THR A 1 95 ? -16.425 -1.349 8.629 1.00 94.19 95 THR A CA 1
ATOM 747 C C . THR A 1 95 ? -15.750 -1.180 7.267 1.00 94.19 95 THR A C 1
ATOM 749 O O . THR A 1 95 ? -16.327 -1.570 6.254 1.00 94.19 95 THR A O 1
ATOM 752 N N . GLU A 1 96 ? -14.549 -0.600 7.217 1.00 93.19 96 GLU A N 1
ATOM 753 C CA . GLU A 1 96 ? -13.808 -0.380 5.968 1.00 93.19 96 GLU A CA 1
ATOM 754 C C . GLU A 1 96 ? -12.792 -1.495 5.672 1.00 93.19 96 GLU A C 1
ATOM 756 O O . GLU A 1 96 ? -12.188 -1.500 4.598 1.00 93.19 96 GLU A O 1
ATOM 761 N N . GLU A 1 97 ? -12.614 -2.455 6.586 1.00 91.38 97 GLU A N 1
ATOM 762 C CA . GLU A 1 97 ? -11.691 -3.581 6.421 1.00 91.38 97 GLU A CA 1
ATOM 763 C C . GLU A 1 97 ? -11.961 -4.396 5.142 1.00 91.38 97 GLU A C 1
ATOM 765 O O . GLU A 1 97 ? -11.008 -4.599 4.373 1.00 91.38 97 GLU A O 1
ATOM 770 N N . PRO A 1 98 ? -13.219 -4.747 4.796 1.00 90.75 98 PRO A N 1
ATOM 771 C CA . PRO A 1 98 ? -13.485 -5.514 3.582 1.00 90.75 98 PRO A CA 1
ATOM 772 C C . PRO A 1 98 ? -13.171 -4.719 2.309 1.00 90.75 98 PRO A C 1
ATOM 774 O O . PRO A 1 98 ? -12.725 -5.274 1.301 1.00 90.75 98 PRO A O 1
ATOM 777 N N . GLU A 1 99 ? -13.387 -3.398 2.338 1.00 93.19 99 GLU A N 1
ATOM 778 C CA . GLU A 1 99 ? -13.055 -2.512 1.219 1.00 93.19 99 GLU A CA 1
ATOM 779 C C . GLU A 1 99 ? -11.537 -2.422 1.034 1.00 93.19 99 GLU A C 1
ATOM 781 O O . GLU A 1 99 ? -11.055 -2.543 -0.098 1.00 93.19 99 GLU A O 1
ATOM 786 N N . LEU A 1 100 ? -10.785 -2.275 2.130 1.00 92.25 100 LEU A N 1
ATOM 787 C CA . LEU A 1 100 ? -9.327 -2.269 2.098 1.00 92.25 100 LEU A CA 1
ATOM 788 C C . LEU A 1 100 ? -8.782 -3.592 1.551 1.00 92.25 100 LEU A C 1
ATOM 790 O O . LEU A 1 100 ? -7.955 -3.556 0.642 1.00 92.25 100 LEU A O 1
ATOM 794 N N . ARG A 1 101 ? -9.265 -4.751 2.023 1.00 88.38 101 ARG A N 1
ATOM 795 C CA . ARG A 1 101 ? -8.828 -6.058 1.493 1.00 88.38 101 ARG A CA 1
ATOM 796 C C . ARG A 1 101 ? -9.106 -6.191 -0.000 1.00 88.38 101 ARG A C 1
ATOM 798 O O . ARG A 1 101 ? -8.233 -6.614 -0.757 1.00 88.38 101 ARG A O 1
ATOM 805 N N . ARG A 1 102 ? -10.288 -5.766 -0.456 1.00 90.38 102 ARG A N 1
ATOM 806 C CA . ARG A 1 102 ? -10.647 -5.794 -1.881 1.00 90.38 102 ARG A CA 1
ATOM 807 C C . ARG A 1 102 ? -9.726 -4.915 -2.727 1.00 90.38 102 ARG A C 1
ATOM 809 O O . ARG A 1 102 ? -9.298 -5.335 -3.803 1.00 90.38 102 ARG A O 1
ATOM 816 N N . GLU A 1 103 ? -9.444 -3.693 -2.281 1.00 90.88 103 GLU A N 1
ATOM 817 C CA . GLU A 1 103 ? -8.553 -2.784 -3.008 1.00 90.88 103 GLU A CA 1
ATOM 818 C C . GLU A 1 103 ? -7.090 -3.230 -2.953 1.00 90.88 103 GLU A C 1
ATOM 820 O O . GLU A 1 103 ? -6.385 -3.085 -3.950 1.00 90.88 103 GLU A O 1
ATOM 825 N N . LEU A 1 104 ? -6.646 -3.804 -1.831 1.00 87.62 104 LEU A N 1
ATOM 826 C CA . LEU A 1 104 ? -5.318 -4.395 -1.680 1.00 87.62 104 LEU A CA 1
ATOM 827 C C . LEU A 1 104 ? -5.116 -5.519 -2.696 1.00 87.62 104 LEU A C 1
ATOM 829 O O . LEU A 1 104 ? -4.109 -5.557 -3.397 1.00 87.62 104 LEU A O 1
ATOM 833 N N . GLU A 1 105 ? -6.106 -6.395 -2.823 1.00 84.88 105 GLU A N 1
ATOM 834 C CA . GLU A 1 105 ? -6.072 -7.504 -3.765 1.00 84.88 105 GLU A CA 1
ATOM 835 C C . GLU A 1 105 ? -6.110 -7.020 -5.229 1.00 84.88 105 GLU A C 1
ATOM 837 O O . GLU A 1 105 ? -5.394 -7.540 -6.086 1.00 84.88 105 GLU A O 1
ATOM 842 N N . ALA A 1 106 ? -6.893 -5.980 -5.536 1.00 86.50 106 ALA A N 1
ATOM 843 C CA . ALA A 1 106 ? -6.876 -5.355 -6.860 1.00 86.50 106 ALA A CA 1
ATOM 844 C C . ALA A 1 106 ? -5.504 -4.744 -7.187 1.00 86.50 106 ALA A C 1
ATOM 846 O O . ALA A 1 106 ? -4.958 -4.993 -8.262 1.00 86.50 106 ALA A O 1
ATOM 847 N N . LEU A 1 107 ? -4.923 -4.010 -6.236 1.00 84.75 107 LEU A N 1
ATOM 848 C CA . LEU A 1 107 ? -3.586 -3.445 -6.352 1.00 84.75 107 LEU A CA 1
ATOM 849 C C . LEU A 1 107 ? -2.543 -4.548 -6.563 1.00 84.75 107 LEU A C 1
ATOM 851 O O . LEU A 1 107 ? -1.732 -4.430 -7.474 1.00 84.75 107 LEU A O 1
ATOM 855 N N . ARG A 1 108 ? -2.585 -5.636 -5.787 1.00 79.81 108 ARG A N 1
ATOM 856 C CA . ARG A 1 108 ? -1.670 -6.778 -5.927 1.00 79.81 108 ARG A CA 1
ATOM 857 C C . ARG A 1 108 ? -1.709 -7.354 -7.338 1.00 79.81 108 ARG A C 1
ATOM 859 O O . ARG A 1 108 ? -0.667 -7.479 -7.972 1.00 79.81 108 ARG A O 1
ATOM 866 N N . ARG A 1 109 ? -2.906 -7.619 -7.873 1.00 81.81 109 ARG A N 1
ATOM 867 C CA . ARG A 1 109 ? -3.062 -8.104 -9.254 1.00 81.81 109 ARG A CA 1
ATOM 868 C C . ARG A 1 109 ? -2.488 -7.138 -10.280 1.00 81.81 109 ARG A C 1
ATOM 870 O O . ARG A 1 109 ? -1.894 -7.581 -11.261 1.00 81.81 109 ARG A O 1
ATOM 877 N N . ASP A 1 110 ? -2.691 -5.840 -10.092 1.00 79.19 110 ASP A N 1
ATOM 878 C CA . ASP A 1 110 ? -2.139 -4.823 -10.985 1.00 79.19 110 ASP A CA 1
ATOM 879 C C . ASP A 1 110 ? -0.607 -4.842 -10.936 1.00 79.19 110 ASP A C 1
ATOM 881 O O . ASP A 1 110 ? 0.036 -4.935 -11.980 1.00 79.19 110 ASP A O 1
ATOM 885 N N . LEU A 1 111 ? -0.027 -4.852 -9.732 1.00 75.50 111 LEU A N 1
ATOM 886 C CA . LEU A 1 111 ? 1.417 -4.943 -9.504 1.00 75.50 111 LEU A CA 1
ATOM 887 C C . LEU A 1 111 ? 2.025 -6.196 -10.143 1.00 75.50 111 LEU A C 1
ATOM 889 O O . LEU A 1 111 ? 3.038 -6.084 -10.828 1.00 75.50 111 LEU A O 1
ATOM 893 N N . SER A 1 112 ? 1.394 -7.363 -9.987 1.00 74.31 112 SER A N 1
ATOM 894 C CA . SER A 1 112 ? 1.853 -8.611 -10.605 1.00 74.31 112 SER A CA 1
ATOM 895 C C . SER A 1 112 ? 1.856 -8.532 -12.132 1.00 74.31 112 SER A C 1
ATOM 897 O O . SER A 1 112 ? 2.841 -8.920 -12.756 1.00 74.31 112 SER A O 1
ATOM 899 N N . ARG A 1 113 ? 0.801 -7.980 -12.753 1.00 73.12 113 ARG A N 1
ATOM 900 C CA . ARG A 1 113 ? 0.761 -7.797 -14.217 1.00 73.12 113 ARG A CA 1
ATOM 901 C C . ARG A 1 113 ? 1.851 -6.842 -14.699 1.00 73.12 113 ARG A C 1
ATOM 903 O O . ARG A 1 113 ? 2.468 -7.101 -15.727 1.00 73.12 113 ARG A O 1
ATOM 910 N N . TYR A 1 114 ? 2.119 -5.772 -13.952 1.00 70.44 114 TYR A N 1
ATOM 911 C CA . TYR A 1 114 ? 3.218 -4.861 -14.276 1.00 70.44 114 TYR A CA 1
ATOM 912 C C . TYR A 1 114 ? 4.590 -5.520 -14.120 1.00 70.44 114 TYR A C 1
ATOM 914 O O . TYR A 1 114 ? 5.451 -5.305 -14.967 1.00 70.44 114 TYR A O 1
ATOM 922 N N . ALA A 1 115 ? 4.798 -6.324 -13.075 1.00 70.00 115 ALA A N 1
ATOM 923 C CA . ALA A 1 115 ? 6.054 -7.036 -12.857 1.00 70.00 115 ALA A CA 1
ATOM 924 C C . ALA A 1 115 ? 6.339 -8.047 -13.980 1.00 70.00 115 ALA A C 1
ATOM 926 O O . ALA A 1 115 ? 7.467 -8.119 -14.460 1.00 70.00 115 ALA A O 1
ATOM 927 N N . LEU A 1 116 ? 5.312 -8.765 -14.446 1.00 66.06 116 LEU A N 1
ATOM 928 C CA . LEU A 1 116 ? 5.415 -9.681 -15.585 1.00 66.06 116 LEU A CA 1
ATOM 929 C C . LEU A 1 116 ? 5.753 -8.942 -16.884 1.00 66.06 116 LEU A C 1
ATOM 931 O O . LEU A 1 116 ? 6.717 -9.298 -17.554 1.00 66.06 116 LEU A O 1
ATOM 935 N N . ALA A 1 117 ? 5.029 -7.862 -17.196 1.00 64.56 117 ALA A N 1
ATOM 936 C CA . ALA A 1 117 ? 5.310 -7.049 -18.380 1.00 64.56 117 ALA A CA 1
ATOM 937 C C . ALA A 1 117 ? 6.732 -6.458 -18.352 1.00 64.56 117 ALA A C 1
ATOM 939 O O . ALA A 1 117 ? 7.395 -6.357 -19.380 1.00 64.56 117 ALA A O 1
ATOM 940 N N . LEU A 1 118 ? 7.225 -6.083 -17.170 1.00 61.38 118 LEU A N 1
ATOM 941 C CA . LEU A 1 118 ? 8.604 -5.638 -16.987 1.00 61.38 118 LEU A CA 1
ATOM 942 C C . LEU A 1 118 ? 9.626 -6.749 -17.249 1.00 61.38 118 LEU A C 1
ATOM 944 O O . LEU A 1 118 ? 10.635 -6.477 -17.895 1.00 61.38 118 LEU A O 1
ATOM 948 N N . ALA A 1 119 ? 9.382 -7.963 -16.750 1.00 62.31 119 ALA A N 1
ATOM 949 C CA . ALA A 1 119 ? 10.270 -9.107 -16.950 1.00 62.31 119 ALA A CA 1
ATOM 950 C C . ALA A 1 119 ? 10.398 -9.468 -18.439 1.00 62.31 119 ALA A C 1
ATOM 952 O O . ALA A 1 119 ? 11.516 -9.622 -18.932 1.00 62.31 119 ALA A O 1
ATOM 953 N N . GLU A 1 120 ? 9.273 -9.482 -19.166 1.00 62.06 120 GLU A N 1
ATOM 954 C CA . GLU A 1 120 ? 9.245 -9.706 -20.618 1.00 62.06 120 GLU A CA 1
ATOM 955 C C . GLU A 1 120 ? 10.090 -8.673 -21.371 1.00 62.06 120 GLU A C 1
ATOM 957 O O . GLU A 1 120 ? 10.902 -9.029 -22.223 1.00 62.06 120 GLU A O 1
ATOM 962 N N . ILE A 1 121 ? 9.948 -7.386 -21.039 1.00 57.59 121 ILE A N 1
ATOM 963 C CA . ILE A 1 121 ? 10.681 -6.327 -21.740 1.00 57.59 121 ILE A CA 1
ATOM 964 C C . ILE A 1 121 ? 12.169 -6.300 -21.351 1.00 57.59 121 ILE A C 1
ATOM 966 O O . ILE A 1 121 ? 13.019 -5.940 -22.165 1.00 57.59 121 ILE A O 1
ATOM 970 N N . ALA A 1 122 ? 12.501 -6.683 -20.118 1.00 55.72 122 ALA A N 1
ATOM 971 C CA . ALA A 1 122 ? 13.880 -6.784 -19.654 1.00 55.72 122 ALA A CA 1
ATOM 972 C C . ALA A 1 122 ? 14.618 -8.021 -20.205 1.00 55.72 122 ALA A C 1
ATOM 974 O O . ALA A 1 122 ? 15.817 -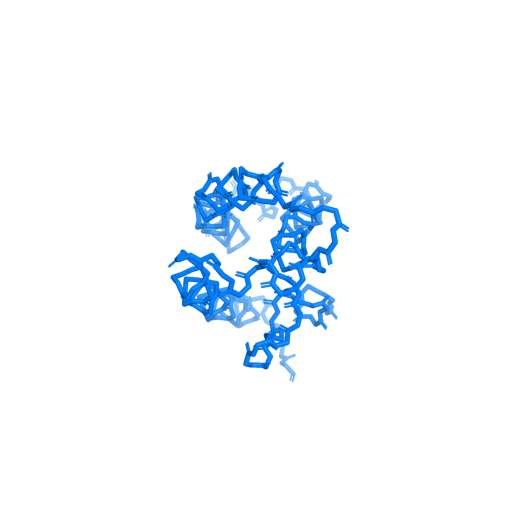8.154 -19.962 1.00 55.72 122 ALA A O 1
ATOM 975 N N . GLY A 1 123 ? 13.933 -8.913 -20.935 1.00 54.03 123 GLY A N 1
ATOM 976 C CA . GLY A 1 123 ? 14.518 -10.144 -21.471 1.00 54.03 123 GLY A CA 1
ATOM 977 C C . GLY A 1 123 ? 14.930 -11.139 -20.384 1.00 54.03 123 GLY A C 1
ATOM 978 O O . GLY A 1 123 ? 15.830 -11.946 -20.601 1.00 54.03 123 GLY A O 1
ATOM 979 N N . VAL A 1 124 ? 14.315 -11.052 -19.201 1.00 51.59 124 VAL A N 1
ATOM 980 C CA . VAL A 1 124 ? 14.556 -11.983 -18.098 1.00 51.59 124 VAL A CA 1
ATOM 981 C C . VAL A 1 124 ? 13.540 -13.114 -18.243 1.00 51.59 124 VAL A C 1
ATOM 983 O O . VAL A 1 124 ? 12.360 -12.921 -17.956 1.00 51.59 124 VAL A O 1
ATOM 986 N N . GLU A 1 125 ? 13.979 -14.272 -18.739 1.00 43.25 125 GLU A N 1
ATOM 987 C CA . GLU A 1 125 ? 13.156 -15.487 -18.746 1.00 43.25 125 GLU A CA 1
ATOM 988 C C . GLU A 1 125 ? 12.908 -15.954 -17.299 1.00 43.25 125 GLU A C 1
ATOM 990 O O . GLU A 1 125 ? 13.808 -15.883 -16.457 1.00 43.25 125 GLU A O 1
ATOM 995 N N . ASN A 1 126 ? 11.664 -16.358 -17.010 1.00 46.16 126 ASN A N 1
ATOM 996 C CA . ASN A 1 126 ? 11.242 -16.875 -15.700 1.00 46.16 126 ASN A CA 1
ATOM 997 C C . ASN A 1 126 ? 11.829 -18.257 -15.407 1.00 46.16 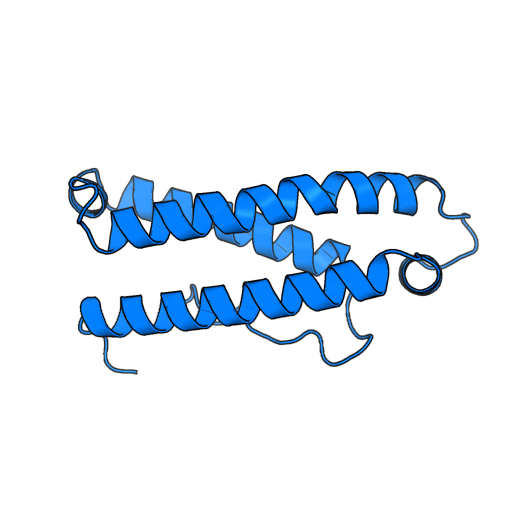126 ASN A C 1
ATOM 999 O O . ASN A 1 126 ? 11.851 -19.091 -16.340 1.00 46.16 126 ASN A O 1
#

pLDDT: mean 72.94, std 17.29, range [37.56, 95.44]

Sequence (126 aa):
MELVTRIAVEPLEGEEGLLREALNSLYSLLGTTREILKEAGPDVGASRNSVGGIAIAVLNRGLRRFLAKWHPRLQVWEAKRPADVSPKEYEQQWTEEPELRRELEALRRDLSRYALALAEIAGVEN

Organism: NCBI:txid2303982

Secondary structure (DSSP, 8-state):
--SSSSSSSS---TT-S-HHHHHHHHHHHHHHHHHHHHHT-GGGSSSTTSHHHHHHHHHHHHHHHHHHHHHHHHHHHHTT--TTS-HHHHHHT-TTHHHHHHHHHHHHHHHHHHHHHHHHHTT---

Foldseek 3Di:
DPLAPDQLQDQCPPLDDDPVVNLVVLVVSLVVLVVVVVVVDCVCCVDCPRLSNVLNVVSCVLSVVLSVVPVVVLVVQQVPDDPPDDSSRSLVVDPCNVVNSVSSVVVSVVNVVSVVVSCVVVVNDD